Protein AF-A0A2G6M0A1-F1 (afdb_monomer_lite)

Sequence (81 aa):
MTPISVHYGYAEVLRARRQKVLKAAFEKHPERFVKKMPEPPVIPDRVWINPPKLGNTIETEGEVQQSGKEIELSLTGLVSK

pLDDT: mean 76.09, std 24.04, range [35.69, 98.38]

Structure (mmCIF, N/CA/C/O backbone):
data_AF-A0A2G6M0A1-F1
#
_entry.id   AF-A0A2G6M0A1-F1
#
loop_
_atom_site.group_PDB
_atom_site.id
_atom_site.type_symbol
_atom_site.label_atom_id
_atom_site.label_alt_id
_atom_site.label_comp_id
_atom_site.label_asym_id
_atom_site.label_entity_id
_atom_site.label_seq_id
_atom_site.pdbx_PDB_ins_code
_atom_site.Cartn_x
_atom_site.Cartn_y
_atom_site.Cartn_z
_atom_site.occupancy
_atom_site.B_iso_or_equiv
_atom_site.auth_seq_id
_atom_site.auth_comp_id
_atom_site.auth_asym_id
_atom_site.auth_atom_id
_atom_site.pdbx_PDB_model_num
ATOM 1 N N . MET A 1 1 ? 6.027 0.894 -2.963 1.00 90.00 1 MET A N 1
ATOM 2 C CA . MET A 1 1 ? 5.893 -0.350 -3.763 1.00 90.00 1 MET A CA 1
ATOM 3 C C . MET A 1 1 ? 7.303 -0.845 -4.093 1.00 90.00 1 MET A C 1
ATOM 5 O O . MET A 1 1 ? 8.176 0.009 -4.162 1.00 90.00 1 MET A O 1
ATOM 9 N N . THR A 1 2 ? 7.580 -2.149 -4.227 1.00 90.62 2 THR A N 1
ATOM 10 C CA . THR A 1 2 ? 8.953 -2.625 -4.534 1.00 90.62 2 THR A CA 1
ATOM 11 C C . THR A 1 2 ? 9.188 -2.688 -6.048 1.00 90.62 2 THR A C 1
ATOM 13 O O . THR A 1 2 ? 8.226 -2.967 -6.771 1.00 90.62 2 THR A O 1
ATOM 16 N N . PRO A 1 3 ? 10.426 -2.500 -6.551 1.00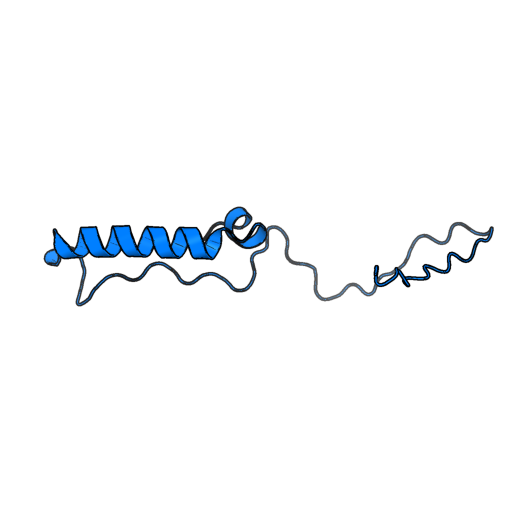 91.50 3 PRO A N 1
ATOM 17 C CA . PRO A 1 3 ? 10.696 -2.543 -7.989 1.00 91.50 3 PRO A CA 1
ATOM 18 C C . PRO A 1 3 ? 10.231 -3.836 -8.663 1.00 91.50 3 PRO A C 1
ATOM 20 O O . PRO A 1 3 ? 9.553 -3.786 -9.682 1.00 91.50 3 PRO A O 1
ATOM 23 N N . ILE A 1 4 ? 10.488 -4.987 -8.031 1.00 91.88 4 ILE A N 1
ATOM 24 C CA . ILE A 1 4 ? 10.058 -6.298 -8.532 1.00 91.88 4 ILE A CA 1
ATOM 25 C C . ILE A 1 4 ? 8.534 -6.382 -8.710 1.00 91.88 4 ILE A C 1
ATOM 27 O O . ILE A 1 4 ? 8.051 -6.878 -9.722 1.00 91.88 4 ILE A O 1
ATOM 31 N N . SER A 1 5 ? 7.760 -5.839 -7.765 1.00 93.12 5 SER A N 1
ATOM 32 C CA . SER A 1 5 ? 6.297 -5.866 -7.854 1.00 93.12 5 SER A CA 1
ATOM 33 C C . SER A 1 5 ? 5.739 -4.954 -8.941 1.00 93.12 5 SER A C 1
ATOM 35 O O . SER A 1 5 ? 4.672 -5.238 -9.469 1.00 93.12 5 SER A O 1
ATOM 37 N N . VAL A 1 6 ? 6.443 -3.875 -9.279 1.00 91.62 6 VAL A N 1
ATOM 38 C CA . VAL A 1 6 ? 6.052 -2.991 -10.382 1.00 91.62 6 VAL A CA 1
ATO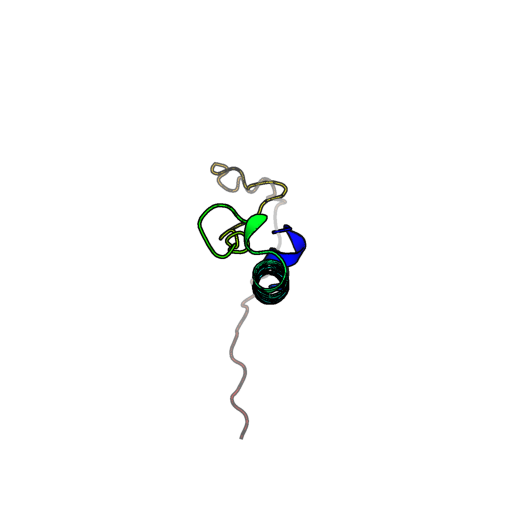M 39 C C . VAL A 1 6 ? 6.448 -3.627 -11.714 1.00 91.62 6 VAL A C 1
ATOM 41 O O . VAL A 1 6 ? 5.606 -3.733 -12.596 1.00 91.62 6 VAL A O 1
ATOM 44 N N . HIS A 1 7 ? 7.678 -4.139 -11.827 1.00 89.00 7 HIS A N 1
ATOM 45 C CA . HIS A 1 7 ? 8.199 -4.748 -13.055 1.00 89.00 7 HIS A CA 1
ATOM 46 C C . HIS A 1 7 ? 7.376 -5.955 -13.525 1.00 89.00 7 HIS A C 1
ATOM 48 O O . HIS A 1 7 ? 7.056 -6.056 -14.703 1.00 89.00 7 HIS A O 1
ATOM 54 N N . TYR A 1 8 ? 6.981 -6.835 -12.604 1.00 92.75 8 TYR A N 1
ATOM 55 C CA . TYR A 1 8 ? 6.174 -8.016 -12.929 1.00 92.75 8 TYR A CA 1
ATOM 56 C C . TYR A 1 8 ? 4.655 -7.775 -12.847 1.00 92.75 8 TYR A C 1
ATOM 58 O O . TYR A 1 8 ? 3.880 -8.727 -12.863 1.00 92.75 8 TYR A O 1
ATOM 66 N N . GLY A 1 9 ? 4.197 -6.524 -12.710 1.00 91.69 9 GLY A N 1
ATOM 67 C CA . GLY A 1 9 ? 2.763 -6.197 -12.716 1.00 91.69 9 GLY A CA 1
ATOM 68 C C . GLY A 1 9 ? 1.980 -6.585 -11.449 1.00 91.69 9 GLY A C 1
ATOM 69 O O . GLY A 1 9 ? 0.756 -6.493 -11.416 1.00 91.69 9 GLY A O 1
ATOM 70 N N . TYR A 1 10 ? 2.649 -6.973 -10.362 1.00 95.75 10 TYR A N 1
ATOM 71 C CA . TYR A 1 10 ? 2.005 -7.314 -9.082 1.00 95.75 10 TYR A CA 1
ATOM 72 C C . TYR A 1 10 ? 1.530 -6.100 -8.269 1.00 95.75 10 TYR A C 1
ATOM 74 O O . TYR A 1 10 ? 0.832 -6.263 -7.262 1.00 95.75 10 TYR A O 1
ATOM 82 N N . ALA A 1 11 ? 1.926 -4.889 -8.659 1.00 95.38 11 ALA A N 1
ATOM 83 C CA . ALA A 1 11 ? 1.700 -3.667 -7.897 1.00 95.38 11 ALA A CA 1
ATOM 84 C C . ALA A 1 11 ? 0.212 -3.426 -7.590 1.00 95.38 11 ALA A C 1
ATOM 86 O O . ALA A 1 11 ? -0.136 -3.187 -6.431 1.00 95.38 11 ALA A O 1
ATOM 87 N N . GLU A 1 12 ? -0.668 -3.574 -8.581 1.00 96.25 12 GLU A N 1
ATOM 88 C CA . GLU A 1 12 ? -2.112 -3.364 -8.411 1.00 96.25 12 GLU A CA 1
ATOM 89 C C . GLU A 1 12 ? -2.733 -4.368 -7.438 1.00 96.25 12 GLU A C 1
ATOM 91 O O . GLU A 1 12 ? -3.446 -3.998 -6.502 1.00 96.25 12 GLU A O 1
ATOM 96 N N . VAL A 1 13 ? -2.379 -5.648 -7.579 1.00 97.25 13 VAL A N 1
ATOM 97 C CA . VAL A 1 13 ? -2.867 -6.712 -6.692 1.00 97.25 13 VAL A CA 1
ATOM 98 C C . VAL A 1 13 ? -2.429 -6.452 -5.251 1.00 97.25 13 VAL A C 1
ATOM 100 O O . VAL A 1 13 ? -3.230 -6.568 -4.317 1.00 97.25 13 VAL A O 1
ATOM 103 N N . LEU A 1 14 ? -1.169 -6.061 -5.043 1.00 97.00 14 LEU A N 1
ATOM 104 C CA . LEU A 1 14 ? -0.665 -5.714 -3.715 1.00 97.00 14 LEU A CA 1
ATOM 105 C C . LEU A 1 14 ? -1.345 -4.466 -3.150 1.00 97.00 14 LEU A C 1
ATOM 107 O O . LEU A 1 14 ? -1.654 -4.439 -1.957 1.00 97.00 14 LEU A O 1
ATOM 111 N N . ARG A 1 15 ? -1.600 -3.444 -3.972 1.00 97.56 15 ARG A N 1
ATOM 112 C CA . ARG A 1 15 ? -2.308 -2.231 -3.545 1.00 97.56 15 ARG A CA 1
ATOM 113 C C . ARG A 1 15 ? -3.742 -2.544 -3.116 1.00 97.56 15 ARG A C 1
ATOM 115 O O . ARG A 1 15 ? -4.137 -2.140 -2.022 1.00 97.56 15 ARG A O 1
ATOM 122 N N . ALA A 1 16 ? -4.472 -3.344 -3.892 1.00 97.94 16 ALA A N 1
ATOM 123 C CA . ALA A 1 16 ? -5.823 -3.789 -3.550 1.00 97.94 16 ALA A CA 1
ATOM 124 C C . ALA A 1 16 ? -5.854 -4.608 -2.247 1.00 97.94 16 ALA A C 1
ATOM 126 O O . ALA A 1 16 ? -6.710 -4.391 -1.386 1.00 97.94 16 ALA A O 1
ATOM 127 N N . ARG A 1 17 ? -4.890 -5.519 -2.049 1.00 98.06 17 ARG A N 1
ATOM 128 C CA . ARG A 1 17 ? -4.757 -6.278 -0.791 1.00 98.06 17 ARG A CA 1
ATOM 129 C C . ARG A 1 17 ? -4.482 -5.357 0.400 1.00 98.06 17 ARG A C 1
ATOM 131 O O . ARG A 1 17 ? -5.133 -5.499 1.433 1.00 98.06 17 ARG A O 1
ATOM 138 N N . ARG A 1 18 ? -3.577 -4.382 0.253 1.00 97.88 18 ARG A N 1
ATOM 139 C CA . ARG A 1 18 ? -3.298 -3.388 1.304 1.00 97.88 18 ARG A CA 1
ATOM 140 C C . ARG A 1 18 ? -4.529 -2.551 1.645 1.00 97.88 18 ARG A C 1
ATOM 142 O O . ARG A 1 18 ? -4.777 -2.344 2.827 1.00 97.88 18 ARG A O 1
ATOM 149 N N . GLN A 1 19 ? -5.330 -2.140 0.658 1.00 98.00 19 GLN A N 1
ATOM 150 C CA . GLN A 1 19 ? -6.576 -1.405 0.910 1.00 98.00 19 GLN A CA 1
ATOM 151 C C . GLN A 1 19 ? -7.546 -2.199 1.792 1.00 98.00 19 GLN A C 1
ATOM 153 O O . GLN A 1 19 ? -8.143 -1.632 2.706 1.00 98.00 19 GLN A O 1
ATOM 158 N N . LYS A 1 20 ? -7.692 -3.510 1.553 1.00 98.38 20 LYS A N 1
ATOM 159 C CA . LYS A 1 20 ? -8.558 -4.374 2.374 1.00 98.38 20 LYS A CA 1
ATOM 160 C C . LYS A 1 20 ? -8.085 -4.435 3.827 1.00 98.38 20 LYS A C 1
ATOM 162 O O . LYS A 1 20 ? -8.897 -4.297 4.736 1.00 98.38 20 LYS A O 1
ATOM 167 N N . VAL A 1 21 ? -6.777 -4.592 4.042 1.00 98.19 21 VAL A N 1
ATOM 168 C CA . VAL A 1 21 ? -6.181 -4.616 5.390 1.00 98.19 21 VAL A CA 1
ATOM 169 C C . VAL A 1 21 ? -6.368 -3.276 6.099 1.00 98.19 21 VAL A C 1
ATOM 171 O O . VAL A 1 21 ? -6.782 -3.250 7.254 1.00 98.19 21 VAL A O 1
ATOM 174 N N . LEU A 1 22 ? -6.108 -2.167 5.405 1.00 97.94 22 LEU A N 1
ATOM 175 C CA . LEU A 1 22 ? -6.279 -0.818 5.942 1.00 97.94 22 LEU A CA 1
ATOM 176 C C . LEU A 1 22 ? -7.734 -0.529 6.323 1.00 97.94 22 LEU A C 1
ATOM 178 O O . LEU A 1 22 ? -7.977 -0.011 7.410 1.00 97.94 22 LEU A O 1
ATOM 182 N N . LYS A 1 23 ? -8.691 -0.940 5.484 1.00 98.19 23 LYS A N 1
ATOM 183 C CA . LYS A 1 23 ? -10.123 -0.842 5.783 1.00 98.19 23 LYS A CA 1
ATOM 184 C C . LYS A 1 23 ? -10.489 -1.622 7.048 1.00 98.19 23 LYS A C 1
ATOM 186 O O . LYS A 1 23 ? -11.066 -1.046 7.961 1.00 98.19 23 LYS A O 1
ATOM 191 N N . ALA A 1 24 ? -10.089 -2.890 7.137 1.00 98.31 24 ALA A N 1
ATOM 192 C CA . ALA A 1 24 ? -10.372 -3.717 8.311 1.00 98.31 24 ALA A CA 1
ATOM 193 C C . ALA A 1 24 ? -9.707 -3.172 9.590 1.00 98.31 24 ALA A C 1
ATOM 195 O O . ALA A 1 24 ? -10.267 -3.267 10.679 1.00 98.31 24 ALA A O 1
ATOM 196 N N . ALA A 1 25 ? -8.507 -2.596 9.478 1.00 98.12 25 ALA A N 1
ATOM 197 C CA . ALA A 1 25 ? -7.828 -1.969 10.607 1.00 98.12 25 ALA A CA 1
ATOM 198 C C . ALA A 1 25 ? -8.537 -0.686 11.065 1.00 98.12 25 ALA A C 1
ATOM 200 O O . ALA A 1 25 ? -8.619 -0.445 12.268 1.00 98.12 25 ALA A O 1
ATOM 201 N N . PHE A 1 26 ? -9.042 0.117 10.124 1.00 98.00 26 PHE A N 1
ATOM 202 C CA . PHE A 1 26 ? -9.808 1.328 10.411 1.00 98.00 26 PHE A CA 1
ATOM 203 C C . PHE A 1 26 ? -11.158 1.016 11.058 1.00 98.00 26 PHE A C 1
ATOM 205 O O . PHE A 1 26 ? -11.508 1.652 12.041 1.00 98.00 26 PHE A O 1
ATOM 212 N N . GLU A 1 27 ? -11.880 0.005 10.567 1.00 97.56 27 GLU A N 1
ATOM 213 C CA . GLU A 1 27 ? -13.159 -0.434 11.149 1.00 97.56 27 GLU A CA 1
ATOM 214 C C . GLU A 1 27 ? -13.015 -0.888 12.609 1.00 97.56 27 GLU A C 1
ATOM 216 O O . GLU A 1 27 ? -13.916 -0.668 13.411 1.00 97.56 27 GLU A O 1
ATOM 221 N N . LYS A 1 28 ? -11.877 -1.499 12.967 1.00 98.25 28 LYS A N 1
ATOM 222 C CA . LYS A 1 28 ? -11.606 -1.949 14.342 1.00 98.25 28 LYS A CA 1
ATOM 223 C C . LYS A 1 28 ? -11.155 -0.829 15.274 1.00 98.25 28 LYS A C 1
ATOM 225 O O . LYS A 1 28 ? -11.486 -0.864 16.452 1.00 98.25 28 LYS A O 1
ATOM 230 N N . HIS A 1 29 ? -10.352 0.102 14.762 1.00 97.69 29 HIS A N 1
ATOM 231 C CA . HIS A 1 29 ? -9.652 1.105 15.566 1.00 97.69 29 HIS A CA 1
ATOM 232 C C . HIS A 1 29 ? -9.553 2.441 14.822 1.00 97.69 29 HIS A C 1
ATOM 234 O O . HIS A 1 29 ? -8.452 2.824 14.396 1.00 97.69 29 HIS A O 1
ATOM 240 N N . PRO A 1 30 ? -10.676 3.146 14.607 1.00 96.50 30 PRO A N 1
ATOM 241 C CA . PRO A 1 30 ? -10.673 4.412 13.883 1.00 96.50 30 PRO A CA 1
ATOM 242 C C . PRO A 1 30 ? -9.829 5.487 14.586 1.00 96.50 30 PRO A C 1
ATOM 244 O O . PRO A 1 30 ? -9.186 6.287 13.913 1.00 96.50 30 PRO A O 1
ATOM 247 N N . GLU A 1 31 ? -9.738 5.464 15.918 1.00 96.75 31 GLU A N 1
ATOM 248 C CA . GLU A 1 31 ? -8.972 6.401 16.752 1.00 96.75 31 GLU A CA 1
ATOM 249 C C . GLU A 1 31 ? -7.463 6.388 16.472 1.00 96.75 31 GLU A C 1
ATOM 251 O O . GLU A 1 31 ? -6.771 7.377 16.713 1.00 96.75 31 GLU A O 1
ATOM 256 N N . ARG A 1 32 ? -6.945 5.285 15.920 1.00 96.81 32 ARG A N 1
ATOM 257 C CA . ARG A 1 32 ? -5.535 5.164 15.527 1.00 96.81 32 ARG A CA 1
ATOM 258 C C . ARG A 1 32 ? -5.219 5.849 14.198 1.00 96.81 32 ARG A C 1
ATOM 260 O O . ARG A 1 32 ? -4.044 5.983 13.851 1.00 96.81 32 ARG A O 1
ATOM 267 N N . PHE A 1 33 ? -6.236 6.251 13.440 1.00 96.00 33 PHE A N 1
ATOM 268 C CA . PHE A 1 33 ? -6.081 6.891 12.141 1.00 96.00 33 PHE A CA 1
ATOM 269 C C . PHE A 1 33 ? -6.535 8.344 12.224 1.00 96.00 33 PHE A C 1
ATOM 271 O O . PHE A 1 33 ? -7.691 8.662 12.487 1.00 96.00 33 PHE A O 1
ATOM 278 N N . VAL A 1 34 ? -5.601 9.259 11.987 1.00 92.94 34 VAL A N 1
ATOM 279 C CA . VAL A 1 34 ? -5.864 10.691 12.106 1.00 92.94 34 VAL A CA 1
ATOM 280 C C . VAL A 1 34 ? -6.828 11.139 11.002 1.00 92.94 34 VAL A C 1
ATOM 282 O O . VAL A 1 34 ? -6.518 11.034 9.816 1.00 92.94 34 VAL A O 1
ATOM 285 N N . LYS A 1 35 ? -7.972 11.705 11.404 1.00 88.69 35 LYS A N 1
ATOM 286 C CA . LYS A 1 35 ? -8.958 12.437 10.580 1.00 88.69 35 LYS A CA 1
ATOM 287 C C . LYS A 1 35 ? -9.724 11.645 9.507 1.00 88.69 35 LYS A C 1
ATOM 289 O O . LYS A 1 35 ? -10.821 12.082 9.170 1.00 88.69 35 LYS A O 1
ATOM 294 N N . LYS A 1 36 ? -9.207 10.544 8.942 1.00 93.00 36 LYS A N 1
ATOM 295 C CA . LYS A 1 36 ? -9.890 9.810 7.854 1.00 93.00 36 LYS A CA 1
ATOM 296 C C . LYS A 1 36 ? -9.454 8.350 7.686 1.00 93.00 36 LYS A C 1
ATOM 298 O O . LYS A 1 36 ? -8.465 7.910 8.266 1.00 93.00 36 LYS A O 1
ATOM 303 N N . MET A 1 37 ? -10.177 7.636 6.817 1.00 95.12 37 MET A N 1
ATOM 304 C CA . MET A 1 37 ? -9.808 6.304 6.327 1.00 95.12 37 MET A CA 1
ATOM 305 C C . MET A 1 37 ? -8.408 6.337 5.678 1.00 95.12 37 MET A C 1
ATOM 307 O O . MET A 1 37 ? -8.165 7.174 4.803 1.00 95.12 37 MET A O 1
ATOM 311 N N . PRO A 1 38 ? -7.481 5.448 6.075 1.00 96.69 38 PRO A N 1
ATOM 312 C CA . PRO A 1 38 ? -6.165 5.345 5.457 1.00 96.69 38 PRO A CA 1
ATOM 313 C C . PRO A 1 38 ? -6.235 4.819 4.015 1.00 96.69 38 PRO A C 1
ATOM 315 O O . PRO A 1 38 ? -6.979 3.889 3.695 1.00 96.69 38 PRO A O 1
ATOM 318 N N . GLU A 1 39 ? -5.375 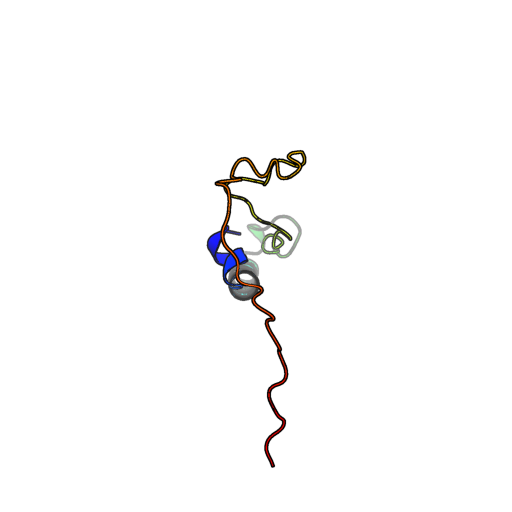5.369 3.162 1.00 96.12 39 GLU A N 1
ATOM 319 C CA . GLU A 1 39 ? -5.196 4.947 1.772 1.00 96.12 39 GLU A CA 1
ATOM 320 C C . GLU A 1 39 ? -3.807 4.307 1.595 1.00 96.12 39 GLU A C 1
ATOM 322 O O . GLU A 1 39 ? -2.821 4.797 2.156 1.00 96.12 39 GLU A O 1
ATOM 327 N N . PRO A 1 40 ? -3.685 3.204 0.837 1.00 95.75 40 PRO A N 1
ATOM 328 C CA . PRO A 1 40 ? -2.396 2.610 0.536 1.00 95.75 40 PRO A CA 1
ATOM 329 C C . PRO A 1 40 ? -1.587 3.535 -0.387 1.00 95.75 40 PRO A C 1
ATOM 331 O O . PRO A 1 40 ? -2.174 4.236 -1.217 1.00 95.75 40 PRO A O 1
ATOM 334 N N . PRO A 1 41 ? -0.242 3.484 -0.322 1.00 93.56 41 PRO A N 1
ATOM 335 C CA . PRO A 1 41 ? 0.613 4.286 -1.187 1.00 93.56 41 PRO A CA 1
ATOM 336 C C . PRO A 1 41 ? 0.271 4.116 -2.670 1.00 93.56 41 PRO A C 1
ATOM 338 O O . PRO A 1 41 ? -0.040 3.008 -3.126 1.00 93.56 41 PRO A O 1
ATOM 341 N N . VAL A 1 42 ? 0.366 5.217 -3.413 1.00 94.62 42 VAL A N 1
ATOM 342 C CA . VAL A 1 42 ? 0.210 5.233 -4.870 1.00 94.62 42 VAL A CA 1
ATOM 343 C C . VAL A 1 42 ? 1.296 4.363 -5.512 1.00 94.62 42 VAL A C 1
ATOM 345 O O . VAL A 1 42 ? 2.405 4.218 -4.984 1.00 94.62 42 VAL A O 1
ATOM 348 N N . ILE A 1 43 ? 0.950 3.715 -6.623 1.00 94.38 43 ILE A N 1
ATOM 349 C CA . ILE A 1 43 ? 1.903 2.929 -7.406 1.00 94.38 43 ILE A CA 1
ATOM 350 C C . ILE A 1 43 ? 2.762 3.907 -8.210 1.00 94.38 43 ILE A C 1
ATOM 352 O O . ILE A 1 43 ? 2.202 4.783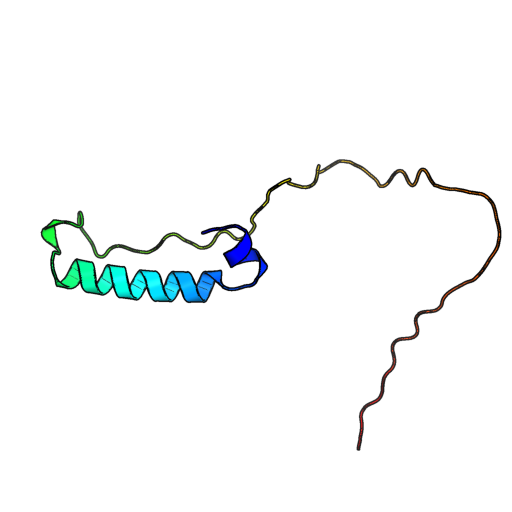 -8.857 1.00 94.38 43 ILE A O 1
ATOM 356 N N . PRO A 1 44 ? 4.099 3.804 -8.153 1.00 90.31 44 PRO A N 1
ATOM 357 C CA . PRO A 1 44 ? 4.956 4.659 -8.962 1.00 90.31 44 PRO A CA 1
ATOM 358 C C . PRO A 1 44 ? 4.843 4.284 -10.444 1.00 90.31 44 PRO A C 1
ATOM 360 O O . PRO A 1 44 ? 4.869 3.098 -10.774 1.00 90.31 44 PRO A O 1
ATOM 363 N N . ASP A 1 45 ? 4.806 5.289 -11.321 1.00 86.19 45 ASP A N 1
ATOM 364 C CA . ASP A 1 45 ? 4.730 5.091 -12.778 1.00 86.19 45 ASP A CA 1
ATOM 365 C C . ASP A 1 45 ? 5.963 4.368 -13.333 1.00 86.19 45 ASP A C 1
ATOM 367 O O . ASP A 1 45 ? 5.881 3.600 -14.289 1.00 86.19 45 ASP A O 1
ATOM 371 N N . ARG A 1 46 ? 7.133 4.619 -12.732 1.00 83.19 46 ARG A N 1
ATOM 372 C CA . ARG A 1 46 ? 8.403 3.977 -13.077 1.00 83.19 46 ARG A CA 1
ATOM 373 C C . ARG A 1 46 ? 9.239 3.715 -11.832 1.00 83.19 46 ARG A C 1
ATOM 375 O O . ARG A 1 46 ? 9.196 4.465 -10.859 1.00 83.19 46 ARG A O 1
ATOM 382 N N . VAL A 1 47 ? 10.020 2.641 -11.882 1.00 83.56 47 VAL A N 1
ATOM 383 C CA . VAL A 1 47 ? 10.965 2.233 -10.837 1.00 83.56 47 VAL A CA 1
ATOM 384 C C . VAL A 1 47 ? 12.318 1.951 -11.477 1.00 83.56 47 VAL A C 1
ATOM 386 O O . VAL A 1 47 ? 12.383 1.332 -12.535 1.00 83.56 47 VAL A O 1
ATOM 389 N N . TRP A 1 48 ? 13.399 2.380 -10.831 1.00 80.06 48 TRP A N 1
ATOM 390 C CA . TRP A 1 48 ? 14.759 2.174 -11.324 1.00 80.06 48 TRP A CA 1
ATOM 391 C C . TRP A 1 48 ? 15.661 1.682 -10.197 1.00 80.06 48 TRP A C 1
ATOM 393 O O . TRP A 1 48 ? 15.576 2.177 -9.076 1.00 80.06 48 TRP A O 1
ATOM 403 N N . ILE A 1 49 ? 16.533 0.722 -10.507 1.00 79.69 49 ILE A N 1
ATOM 404 C CA . ILE A 1 49 ? 17.701 0.381 -9.674 1.00 79.69 49 ILE A CA 1
ATOM 405 C C . ILE A 1 49 ? 18.942 1.110 -10.213 1.00 79.69 49 ILE A C 1
ATOM 407 O O . ILE A 1 49 ? 19.799 1.521 -9.442 1.00 79.69 49 ILE A O 1
ATOM 411 N N . ASN A 1 50 ? 18.992 1.341 -11.528 1.00 76.50 50 ASN A N 1
ATOM 412 C CA . ASN A 1 50 ? 19.987 2.173 -12.190 1.00 76.50 50 ASN A CA 1
ATOM 413 C C . ASN A 1 50 ? 19.289 2.930 -13.337 1.00 76.50 50 ASN A C 1
ATOM 415 O O . ASN A 1 50 ? 18.961 2.311 -14.353 1.00 76.50 50 ASN A O 1
ATOM 419 N N . PRO A 1 51 ? 18.918 4.210 -13.157 1.00 77.94 51 PRO A N 1
ATOM 420 C CA . PRO A 1 51 ? 18.231 4.958 -14.201 1.00 77.94 51 PRO A CA 1
ATOM 421 C C . PRO A 1 51 ? 19.153 5.122 -15.420 1.00 77.94 51 PRO A C 1
ATOM 423 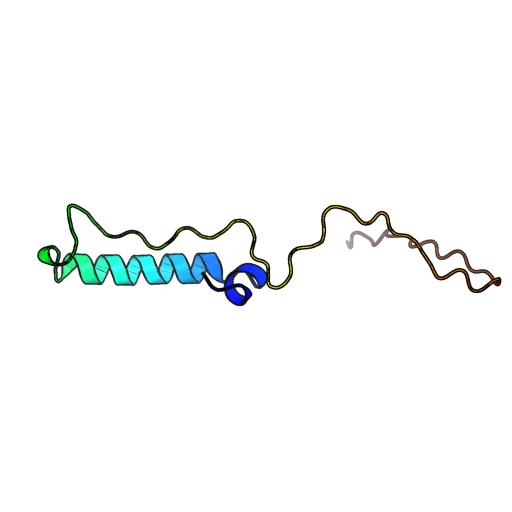O O . PRO A 1 51 ? 20.356 5.334 -15.249 1.00 77.94 51 PRO A O 1
ATOM 426 N N . PRO A 1 52 ? 18.627 5.019 -16.653 1.00 75.88 52 PRO A N 1
ATOM 427 C CA . PRO A 1 52 ? 19.443 5.231 -17.839 1.00 75.88 52 PRO A CA 1
ATOM 428 C C . PRO A 1 52 ? 19.982 6.664 -17.835 1.00 75.88 52 PRO A C 1
ATOM 430 O O . PRO A 1 52 ? 19.251 7.611 -17.530 1.00 75.88 52 PRO A O 1
ATOM 433 N N . LYS A 1 53 ? 21.263 6.833 -18.177 1.00 83.25 53 LYS A N 1
ATOM 434 C CA . LYS A 1 53 ? 21.837 8.164 -18.376 1.00 83.25 53 LYS A CA 1
ATOM 435 C C . LYS A 1 53 ? 21.168 8.780 -19.605 1.00 83.25 53 LYS A C 1
ATOM 437 O O . LYS A 1 53 ? 21.324 8.283 -20.717 1.00 83.25 53 LYS A O 1
ATOM 442 N N . LEU A 1 54 ? 20.402 9.847 -19.397 1.00 72.44 54 LEU A N 1
ATOM 443 C CA . LEU A 1 54 ? 19.871 10.684 -20.470 1.00 72.44 54 LEU A CA 1
ATOM 444 C C . LEU A 1 54 ? 21.047 11.456 -21.080 1.00 72.44 54 LEU A C 1
ATOM 446 O O . LEU A 1 54 ? 21.345 12.557 -20.629 1.00 72.44 54 LEU A O 1
ATOM 450 N N . GLY A 1 55 ? 21.772 10.855 -22.027 1.00 65.19 55 GLY A N 1
ATOM 451 C CA . GLY A 1 55 ? 22.884 11.556 -22.678 1.00 65.19 55 GLY A CA 1
ATOM 452 C C . GLY A 1 55 ? 24.022 10.732 -23.268 1.00 65.19 55 GLY A C 1
ATOM 453 O O . GLY A 1 55 ? 25.105 11.281 -23.406 1.00 65.19 55 GLY A O 1
ATOM 454 N N . ASN A 1 56 ? 23.821 9.472 -23.653 1.00 53.50 56 ASN A N 1
ATOM 455 C CA . ASN A 1 56 ? 24.756 8.824 -24.573 1.00 53.50 56 ASN A CA 1
ATOM 456 C C . ASN A 1 56 ? 23.989 8.399 -25.820 1.00 53.50 56 ASN A C 1
ATOM 458 O O . ASN A 1 56 ? 23.319 7.367 -25.843 1.00 53.50 56 ASN A O 1
ATOM 462 N N . THR A 1 57 ? 24.099 9.239 -26.853 1.00 49.09 57 THR A N 1
ATOM 463 C CA . THR A 1 57 ? 24.174 8.780 -28.240 1.00 49.09 57 THR A CA 1
ATOM 464 C C . THR A 1 57 ? 24.962 7.480 -28.250 1.00 49.09 57 THR A C 1
ATOM 466 O O . THR A 1 57 ? 26.012 7.386 -27.614 1.00 49.09 57 THR A O 1
ATOM 469 N N . ILE A 1 58 ? 24.409 6.461 -28.895 1.00 53.62 58 ILE A N 1
ATOM 470 C CA . ILE A 1 58 ? 25.085 5.186 -29.072 1.00 53.62 58 ILE A CA 1
ATOM 471 C C . ILE A 1 58 ? 26.334 5.489 -29.907 1.00 53.62 58 ILE A C 1
ATOM 473 O O . ILE A 1 58 ? 26.250 5.605 -31.124 1.00 53.62 58 ILE A O 1
ATOM 477 N N . GLU A 1 59 ? 27.480 5.669 -29.261 1.00 54.59 59 GLU A N 1
ATOM 478 C CA . GLU A 1 59 ? 28.760 5.467 -29.919 1.00 54.59 59 GLU A CA 1
ATOM 479 C C . GLU A 1 59 ? 28.889 3.955 -30.046 1.00 54.59 59 GLU A C 1
ATOM 481 O O . GLU A 1 59 ? 29.202 3.234 -29.097 1.00 54.59 59 GLU A O 1
ATOM 486 N N . THR A 1 60 ? 28.484 3.459 -31.212 1.00 41.81 60 THR A N 1
ATOM 487 C CA . THR A 1 60 ? 28.759 2.103 -31.669 1.00 41.81 60 THR A CA 1
ATOM 488 C C . THR A 1 60 ? 30.268 1.964 -31.861 1.00 41.81 60 THR A C 1
ATOM 490 O O . THR A 1 60 ? 30.761 1.977 -32.985 1.00 41.81 60 THR A O 1
ATOM 493 N N . GLU A 1 61 ? 31.024 1.845 -30.772 1.00 46.25 61 GLU A N 1
ATOM 494 C CA . GLU A 1 61 ? 32.406 1.377 -30.832 1.00 46.25 61 GLU A CA 1
ATOM 495 C C . GLU A 1 61 ? 32.385 -0.147 -30.936 1.00 46.25 61 GLU A C 1
ATOM 497 O O . GLU A 1 61 ? 32.385 -0.888 -29.953 1.00 46.25 61 GLU A O 1
ATOM 502 N N . GLY A 1 62 ? 32.264 -0.605 -32.176 1.00 41.47 62 GLY A N 1
ATOM 503 C CA . GLY A 1 62 ? 32.228 -2.017 -32.515 1.00 41.47 62 GLY A CA 1
ATOM 504 C C . GLY A 1 62 ? 32.150 -2.282 -34.014 1.00 41.47 62 GLY A C 1
ATOM 505 O O . GLY A 1 62 ? 31.520 -3.257 -34.408 1.00 41.47 62 GLY A O 1
ATOM 506 N N . GLU A 1 63 ? 32.768 -1.449 -34.859 1.00 39.97 63 GLU A N 1
ATOM 507 C CA . GLU A 1 63 ? 33.129 -1.878 -36.215 1.00 39.97 63 GLU A CA 1
ATOM 508 C C . GLU A 1 63 ? 34.362 -2.789 -36.136 1.00 39.97 63 GLU A C 1
ATOM 510 O O . GLU A 1 63 ? 35.509 -2.350 -36.201 1.00 39.97 63 GLU A O 1
ATOM 515 N N . VAL A 1 64 ? 34.117 -4.095 -36.013 1.00 44.84 64 VAL A N 1
ATOM 516 C CA . VAL A 1 64 ? 35.008 -5.091 -36.616 1.00 44.84 64 VAL A CA 1
ATOM 517 C C . VAL A 1 64 ? 34.632 -5.159 -38.092 1.00 44.84 64 VAL A C 1
ATOM 519 O O . VAL A 1 64 ? 33.483 -5.428 -38.442 1.00 44.84 64 VAL A O 1
ATOM 522 N N . GLN A 1 65 ? 35.604 -4.877 -38.954 1.00 36.47 65 GLN A N 1
ATOM 523 C CA . GLN A 1 65 ? 35.443 -4.892 -40.400 1.00 36.47 65 GLN A CA 1
ATOM 524 C C . GLN A 1 65 ? 34.970 -6.267 -40.909 1.00 36.47 65 GLN A C 1
ATOM 526 O O . GLN A 1 65 ? 35.629 -7.282 -40.708 1.00 36.47 65 GLN A O 1
ATOM 531 N N . GLN A 1 66 ? 33.871 -6.210 -41.670 1.00 42.94 66 GLN A N 1
ATOM 532 C CA . GLN A 1 66 ? 33.641 -6.937 -42.922 1.00 42.94 66 GLN A CA 1
ATOM 533 C C . GLN A 1 66 ? 33.268 -8.431 -42.852 1.00 42.94 66 GLN A C 1
ATOM 535 O O . GLN A 1 66 ? 34.122 -9.299 -42.742 1.00 42.94 66 GLN A O 1
ATOM 540 N N . SER A 1 67 ? 31.981 -8.732 -43.073 1.00 35.69 67 SER A N 1
ATOM 541 C CA . SER A 1 67 ? 31.479 -9.744 -44.032 1.00 35.69 67 SER A CA 1
ATOM 542 C C . SER A 1 67 ? 29.967 -9.934 -43.841 1.00 35.69 67 SER A C 1
ATOM 544 O O . SER A 1 67 ? 29.475 -9.983 -42.719 1.00 35.69 67 SER A O 1
ATOM 546 N N . GLY A 1 68 ? 29.215 -9.965 -44.941 1.00 47.44 68 GLY A N 1
ATOM 547 C CA . GLY A 1 68 ? 27.775 -9.727 -44.956 1.00 47.44 68 GLY A CA 1
ATOM 548 C C . GLY A 1 68 ? 26.867 -10.797 -44.344 1.00 47.44 68 GLY A C 1
ATOM 549 O O . GLY A 1 68 ? 27.166 -11.987 -44.336 1.00 47.44 68 GLY A O 1
ATOM 550 N N . LYS A 1 69 ? 25.678 -10.347 -43.939 1.00 40.62 69 LYS A N 1
ATOM 551 C CA . LYS A 1 69 ? 24.386 -10.905 -44.364 1.00 40.62 69 LYS A CA 1
ATOM 552 C C . LYS A 1 69 ? 23.268 -10.000 -43.860 1.00 40.62 69 LYS A C 1
ATOM 554 O O . LYS A 1 69 ? 23.075 -9.828 -42.663 1.00 40.62 69 LYS A O 1
ATOM 559 N N . GLU A 1 70 ? 22.555 -9.431 -44.816 1.00 45.91 70 GLU A N 1
ATOM 560 C CA . GLU A 1 70 ? 21.237 -8.836 -44.660 1.00 45.91 70 GLU A CA 1
ATOM 561 C C . GLU A 1 70 ? 20.307 -9.886 -44.027 1.00 45.91 70 GLU A C 1
ATOM 563 O O . GLU A 1 70 ? 20.180 -10.998 -44.545 1.00 45.91 70 GLU A O 1
ATOM 568 N N . ILE A 1 71 ? 19.717 -9.582 -42.868 1.00 42.53 71 ILE A N 1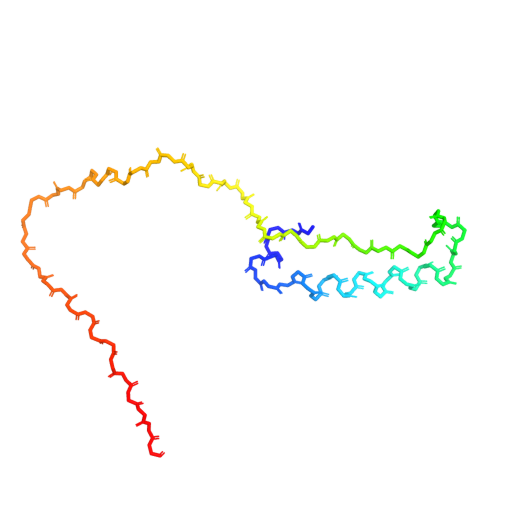
ATOM 569 C CA . ILE A 1 71 ? 18.655 -10.406 -42.283 1.00 42.53 71 ILE A CA 1
ATOM 570 C C . ILE A 1 71 ? 17.382 -9.570 -42.317 1.00 42.53 71 ILE A C 1
ATOM 572 O O . ILE A 1 71 ? 17.080 -8.807 -41.401 1.00 42.53 71 ILE A O 1
ATOM 576 N N . GLU A 1 72 ? 16.652 -9.722 -43.417 1.00 40.53 72 GLU A N 1
ATOM 577 C CA . GLU A 1 72 ? 15.250 -9.344 -43.541 1.00 40.53 72 GLU A CA 1
ATOM 578 C C . GLU A 1 72 ? 14.429 -10.181 -42.541 1.00 40.53 72 GLU A C 1
ATOM 580 O O . GLU A 1 72 ? 14.259 -11.391 -42.703 1.00 40.53 72 GLU A O 1
ATOM 585 N N . LEU A 1 73 ? 13.925 -9.559 -41.475 1.00 41.28 73 LEU A N 1
ATOM 586 C CA . LEU A 1 73 ? 12.949 -10.179 -40.575 1.00 41.28 73 LEU A CA 1
ATOM 587 C C . LEU A 1 73 ? 11.540 -9.862 -41.086 1.00 41.28 73 LEU A C 1
ATOM 589 O O . LEU A 1 73 ? 10.889 -8.912 -40.655 1.00 41.28 73 LEU A O 1
ATOM 593 N N . SER A 1 74 ? 11.086 -10.674 -42.039 1.00 36.75 74 SER A N 1
ATOM 594 C CA . SER A 1 74 ? 9.705 -10.701 -42.514 1.00 36.75 74 SER A CA 1
ATOM 595 C C . SER A 1 74 ? 8.778 -11.231 -41.412 1.00 36.75 74 SER A C 1
ATOM 597 O O . SER A 1 74 ? 8.844 -12.392 -41.013 1.00 36.75 74 SER A O 1
ATOM 599 N N . LEU A 1 75 ? 7.884 -10.376 -40.905 1.00 39.72 75 LEU A N 1
ATOM 600 C CA . LEU A 1 75 ? 6.825 -10.778 -39.977 1.00 39.72 75 LEU A CA 1
ATOM 601 C C . LEU A 1 75 ? 5.468 -10.757 -40.695 1.00 39.72 75 LEU A C 1
ATOM 603 O O . LEU A 1 75 ? 4.732 -9.777 -40.644 1.00 39.72 75 LEU A O 1
ATOM 607 N N . THR A 1 76 ? 5.125 -11.857 -41.368 1.00 40.62 76 THR A N 1
ATOM 608 C CA . THR A 1 76 ? 3.736 -12.164 -41.750 1.00 40.62 76 THR A CA 1
ATOM 609 C C . THR A 1 76 ? 3.424 -13.631 -41.439 1.00 40.62 76 THR A C 1
ATOM 611 O O . THR A 1 76 ? 3.664 -14.527 -42.237 1.00 40.62 76 THR A O 1
ATOM 614 N N . GLY A 1 77 ? 2.892 -13.885 -40.240 1.00 36.78 77 GLY A N 1
ATOM 615 C CA . GLY A 1 77 ? 2.164 -15.117 -39.906 1.00 36.78 77 GLY A CA 1
ATOM 616 C C . GLY A 1 77 ? 0.690 -14.748 -39.750 1.00 36.78 77 GLY A C 1
ATOM 617 O O . GLY A 1 77 ? 0.344 -14.006 -38.840 1.00 36.78 77 GLY A O 1
ATOM 618 N N . LEU A 1 78 ? -0.128 -14.946 -40.784 1.00 36.28 78 LEU A N 1
ATOM 619 C CA . LEU A 1 78 ? -0.937 -16.141 -41.062 1.00 36.28 78 LEU A CA 1
ATOM 620 C C . LEU A 1 78 ? -2.131 -16.290 -40.099 1.00 36.28 78 LEU A C 1
ATOM 622 O O . LEU A 1 78 ? -2.035 -16.861 -39.017 1.00 36.28 78 LEU A O 1
ATOM 626 N N . VAL A 1 79 ? -3.276 -15.779 -40.560 1.00 39.78 79 VAL A N 1
ATOM 627 C CA . VAL A 1 79 ? -4.624 -16.087 -40.064 1.00 39.78 79 VAL A CA 1
ATOM 628 C C . VAL A 1 79 ? -4.942 -17.543 -40.424 1.00 39.78 79 VAL A C 1
ATOM 630 O O . VAL A 1 79 ? -4.825 -17.924 -41.589 1.00 39.78 79 VAL A O 1
ATOM 633 N N . SER A 1 80 ? -5.332 -18.356 -39.439 1.00 38.31 80 SER A N 1
ATOM 634 C CA . SER A 1 80 ? -5.815 -19.725 -39.659 1.00 38.31 80 SER A CA 1
ATOM 635 C C . SER A 1 80 ? -7.343 -19.757 -39.767 1.00 38.31 80 SER A C 1
ATOM 637 O O . SER A 1 80 ? -8.025 -18.962 -39.124 1.00 38.31 80 SER A O 1
ATOM 639 N N . LYS A 1 81 ? -7.808 -20.679 -40.617 1.00 41.28 81 LYS A N 1
ATOM 640 C CA . LYS A 1 81 ? -9.196 -21.029 -40.962 1.00 41.28 81 LYS A CA 1
ATOM 641 C C . LYS A 1 81 ? -10.084 -21.362 -39.769 1.00 41.28 81 LYS A C 1
ATOM 643 O O . LYS A 1 81 ? -9.547 -21.920 -38.787 1.00 41.28 81 LYS A O 1
#

Foldseek 3Di:
DDQVCVVVVVQVVVQVVVLVVQVVVCVVCVVVPPPDRDHDDDDDPDDDPPDDPPDDDPPPPDPPDDDDDDDDPDDDDDDDD

Radius of gyration: 24.88 Å; chains: 1; bounding box: 49×34×62 Å

Secondary structure (DSSP, 8-state):
--HHHHHTT-HHHHHHHHHHHHHHHHHH-GGGSSSS---PPPPPS---SS---TT--------------------------